Protein AF-A0A966EJP1-F1 (afdb_monomer_lite)

Sequence (106 aa):
MQDCPHCGAEVSKGRLACRECGSDLDTGWQDSTDIDYLSVDLGDDPVENTAVKKTFQKNIVILLILGFICIPILHRLGVRGWDLGNVILAVLLTSAVLTLKRSDED

Structure (mmCIF, N/CA/C/O backbone):
data_AF-A0A966EJP1-F1
#
_entry.id   AF-A0A966EJP1-F1
#
loop_
_atom_site.group_PDB
_atom_site.id
_atom_site.type_symbol
_atom_site.label_atom_id
_atom_site.label_alt_id
_atom_site.label_comp_id
_atom_site.label_asym_id
_atom_site.label_entity_id
_atom_site.label_seq_id
_atom_site.pdbx_PDB_ins_code
_atom_site.Cartn_x
_atom_site.Cartn_y
_atom_site.Cartn_z
_atom_site.occupancy
_atom_site.B_iso_or_equiv
_atom_site.auth_seq_id
_atom_site.auth_comp_id
_atom_site.auth_asym_id
_atom_site.auth_atom_id
_atom_site.pdbx_PDB_model_num
ATOM 1 N N . MET A 1 1 ? -29.920 3.111 26.134 1.00 79.12 1 MET A N 1
ATOM 2 C CA . MET A 1 1 ? -29.069 4.086 25.442 1.00 79.12 1 MET A C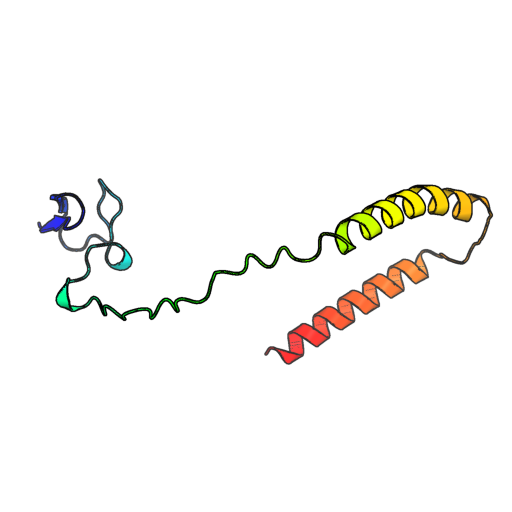A 1
ATOM 3 C C . MET A 1 1 ? -27.749 4.213 26.185 1.00 79.12 1 MET A C 1
ATOM 5 O O . MET A 1 1 ? -27.732 3.861 27.362 1.00 79.12 1 MET A O 1
ATOM 9 N N . GLN A 1 2 ? -26.685 4.628 25.508 1.00 87.81 2 GLN A N 1
ATOM 10 C CA . GLN A 1 2 ? -25.386 5.001 26.072 1.00 87.81 2 GLN A CA 1
ATOM 11 C C . GLN A 1 2 ? -24.845 6.201 25.289 1.00 87.81 2 GLN A C 1
ATOM 13 O O . GLN A 1 2 ? -25.171 6.330 24.110 1.00 87.81 2 GLN A O 1
ATOM 18 N N . ASP A 1 3 ? -24.008 7.028 25.899 1.00 93.62 3 ASP A N 1
ATOM 19 C CA . ASP A 1 3 ? -23.342 8.117 25.182 1.00 93.62 3 ASP A CA 1
ATOM 20 C C . ASP A 1 3 ? -22.042 7.609 24.554 1.00 93.62 3 ASP A C 1
ATOM 22 O O . ASP A 1 3 ? -21.356 6.748 25.109 1.00 93.62 3 ASP A O 1
ATOM 26 N N . CYS A 1 4 ? -21.708 8.108 23.366 1.00 92.81 4 CYS A N 1
ATOM 27 C CA . CYS A 1 4 ? -20.450 7.804 22.701 1.00 92.81 4 CYS A CA 1
ATOM 28 C C . CYS A 1 4 ? -19.294 8.432 23.498 1.00 92.81 4 CYS A C 1
ATOM 30 O O . CYS A 1 4 ? -19.238 9.660 23.575 1.00 92.81 4 CYS A O 1
ATOM 32 N N . PRO A 1 5 ? -18.332 7.656 24.023 1.00 90.25 5 PRO A N 1
ATOM 33 C CA . PRO A 1 5 ? -17.217 8.203 24.803 1.00 90.25 5 PRO A CA 1
ATOM 34 C C . PRO A 1 5 ? -16.300 9.131 23.990 1.00 90.25 5 PRO A C 1
ATOM 36 O O . PRO A 1 5 ? -15.641 9.993 24.560 1.00 90.25 5 PRO A O 1
ATOM 39 N N . HIS A 1 6 ? -16.293 9.008 22.658 1.00 91.88 6 HIS A N 1
ATOM 40 C CA . HIS A 1 6 ? -15.458 9.833 21.784 1.00 91.88 6 HIS A CA 1
ATOM 41 C C . HIS A 1 6 ? -16.076 11.202 21.441 1.00 91.88 6 HIS A C 1
ATOM 43 O O . HIS A 1 6 ? -15.352 12.180 21.273 1.00 91.88 6 HIS A O 1
ATOM 49 N N . CYS A 1 7 ? -17.399 11.303 21.257 1.00 94.19 7 CYS A N 1
ATOM 50 C CA . CYS A 1 7 ? -18.041 12.552 20.800 1.00 94.19 7 CYS A CA 1
ATOM 51 C C . CYS A 1 7 ? -19.255 13.004 21.622 1.00 94.19 7 CYS A C 1
ATOM 53 O O . CYS A 1 7 ? -19.807 14.065 21.349 1.00 94.19 7 CYS A O 1
ATOM 55 N N . GLY A 1 8 ? -19.699 12.207 22.593 1.00 93.81 8 GLY A N 1
ATOM 56 C CA . GLY A 1 8 ? -20.864 12.490 23.432 1.00 93.81 8 GLY A CA 1
ATOM 57 C C . GLY A 1 8 ? -22.223 12.276 22.760 1.00 93.81 8 GLY A C 1
ATOM 58 O O . GLY A 1 8 ? -23.245 12.508 23.394 1.00 93.81 8 GLY A O 1
ATOM 59 N N . ALA A 1 9 ? -22.271 11.841 21.495 1.00 95.06 9 ALA A N 1
ATOM 60 C CA . ALA A 1 9 ? -23.536 11.570 20.815 1.00 95.06 9 ALA A CA 1
ATOM 61 C C . ALA A 1 9 ? -24.265 10.359 21.413 1.00 95.06 9 ALA A C 1
ATOM 63 O O . ALA A 1 9 ? -23.637 9.384 21.823 1.00 95.06 9 ALA A O 1
ATOM 64 N N . GLU A 1 10 ? -25.593 10.383 21.380 1.00 95.56 10 GLU A N 1
ATOM 65 C CA . GLU A 1 10 ? -26.431 9.314 21.915 1.00 95.56 10 GLU A CA 1
ATOM 66 C C . GLU A 1 10 ? -26.397 8.062 21.007 1.00 95.56 10 GLU A C 1
ATOM 68 O O . GLU A 1 10 ? -26.622 8.122 19.794 1.00 95.56 10 GLU A O 1
ATOM 73 N N . VAL A 1 11 ? -26.110 6.894 21.588 1.00 94.06 11 VAL A N 1
ATOM 74 C CA . VAL A 1 11 ? -25.958 5.614 20.883 1.00 94.06 11 VAL A CA 1
ATOM 75 C C . VAL A 1 11 ? -26.859 4.535 21.495 1.00 94.06 11 VAL A C 1
ATOM 77 O O . VAL A 1 11 ? -26.908 4.296 22.704 1.00 94.06 11 VAL A O 1
ATOM 80 N N . SER A 1 12 ? -27.586 3.812 20.644 1.00 92.25 12 SER A N 1
ATOM 81 C CA . SER A 1 12 ? -28.389 2.664 21.072 1.00 92.25 12 SER A CA 1
ATOM 82 C C . SER A 1 12 ? -27.502 1.481 21.477 1.00 92.25 12 SER A C 1
ATOM 84 O O . SER A 1 12 ? -26.545 1.157 20.774 1.00 92.25 12 SER A O 1
ATOM 86 N N . LYS A 1 13 ? -27.866 0.780 22.561 1.00 86.81 13 LYS A N 1
ATOM 87 C CA . LYS A 1 13 ? -27.144 -0.420 23.024 1.00 86.81 13 LYS A CA 1
ATOM 88 C C . LYS A 1 13 ? -27.076 -1.471 21.904 1.00 86.81 13 LYS A C 1
ATOM 90 O O . LYS A 1 13 ? -28.078 -1.699 21.231 1.00 86.81 13 LYS A O 1
ATOM 95 N N . GLY A 1 14 ? -25.911 -2.093 21.714 1.00 86.19 14 GLY A N 1
ATOM 96 C CA . GLY A 1 14 ? -25.683 -3.123 20.687 1.00 86.19 14 GLY A CA 1
ATOM 97 C C . GLY A 1 14 ? -25.294 -2.599 19.297 1.00 86.19 14 GLY A C 1
ATOM 98 O O . GLY A 1 14 ? -25.204 -3.381 18.355 1.00 86.19 14 GLY A O 1
ATOM 99 N N . ARG A 1 15 ? -25.065 -1.291 19.134 1.00 90.50 15 ARG A N 1
ATOM 100 C CA . ARG A 1 15 ? -24.463 -0.748 17.907 1.00 90.50 15 ARG A CA 1
ATOM 101 C C . ARG A 1 15 ? -22.989 -1.127 17.813 1.00 90.50 15 ARG A C 1
ATOM 103 O O . ARG A 1 15 ? -22.321 -1.195 18.830 1.00 90.50 15 ARG A O 1
ATOM 110 N N . LEU A 1 16 ? -22.504 -1.322 16.586 1.00 92.94 16 LEU A N 1
ATOM 111 C CA . LEU A 1 16 ? -21.088 -1.602 16.319 1.00 92.94 16 LEU A CA 1
ATOM 112 C C . LEU A 1 16 ? -20.232 -0.326 16.290 1.00 92.94 16 LEU A C 1
ATOM 114 O O . LEU A 1 16 ? -19.060 -0.382 16.624 1.00 92.94 16 LEU A O 1
ATOM 118 N N . ALA A 1 17 ? -20.827 0.810 15.903 1.00 94.62 17 ALA A N 1
ATOM 119 C CA . ALA A 1 17 ? -20.146 2.100 15.806 1.00 94.62 17 ALA A CA 1
ATOM 120 C C . ALA A 1 17 ? -21.108 3.293 15.976 1.00 94.62 17 ALA A C 1
ATOM 122 O O . ALA A 1 17 ? -22.337 3.197 15.763 1.00 94.62 17 ALA A O 1
ATOM 123 N N . CYS A 1 18 ? -20.538 4.445 16.334 1.00 95.12 18 CYS A N 1
ATOM 124 C CA . CYS A 1 18 ? -21.220 5.729 16.438 1.00 95.12 18 CYS A CA 1
ATOM 125 C C . CYS A 1 18 ? -21.619 6.229 15.048 1.00 95.12 18 CYS A C 1
ATOM 127 O O . CYS A 1 18 ? -20.830 6.186 14.111 1.00 95.12 18 CYS A O 1
ATOM 129 N N . ARG A 1 19 ? -22.843 6.745 14.907 1.00 94.50 19 ARG A N 1
ATOM 130 C CA . ARG A 1 19 ? -23.315 7.297 13.626 1.00 94.50 19 ARG A CA 1
ATOM 131 C C . ARG A 1 19 ? -22.795 8.696 13.325 1.00 94.50 19 ARG A C 1
ATOM 133 O O . ARG A 1 19 ? -22.736 9.054 12.158 1.00 94.50 19 ARG A O 1
ATOM 140 N N . GLU A 1 20 ? -22.460 9.447 14.368 1.00 95.75 20 GLU A N 1
ATOM 141 C CA . GLU A 1 20 ? -22.045 10.842 14.242 1.00 95.75 20 GLU A CA 1
ATOM 142 C C . GLU A 1 20 ? -20.542 10.961 13.967 1.00 95.75 20 GLU A C 1
ATOM 144 O O . GLU A 1 20 ? -20.138 11.722 13.096 1.00 95.75 20 GLU A O 1
ATOM 149 N N . CYS A 1 21 ? -19.704 10.185 14.668 1.00 95.06 21 CYS A N 1
ATOM 150 C CA . CYS A 1 21 ? -18.243 10.271 14.527 1.00 95.06 21 CYS A CA 1
ATOM 151 C C . CYS A 1 21 ? -17.563 9.010 13.980 1.00 95.06 21 CYS A C 1
ATOM 153 O O . CYS A 1 21 ? -16.363 9.041 13.732 1.00 95.06 21 CYS A O 1
ATOM 155 N N . GLY A 1 22 ? -18.283 7.895 13.830 1.00 94.12 22 GLY A N 1
ATOM 156 C CA . GLY A 1 22 ? -17.708 6.631 13.359 1.00 94.12 22 GLY A CA 1
ATOM 157 C C . GLY A 1 22 ? -16.882 5.849 14.387 1.00 94.12 22 GLY A C 1
ATOM 158 O O . GLY A 1 22 ? -16.485 4.736 14.076 1.00 94.12 22 GLY A O 1
ATOM 159 N N . SER A 1 23 ? -16.658 6.377 15.597 1.00 94.19 23 SER A N 1
ATOM 160 C CA . SER A 1 23 ? -15.911 5.665 16.646 1.00 94.19 23 SER A CA 1
ATOM 161 C C . SER A 1 23 ? -16.615 4.370 17.071 1.00 94.19 23 SER A C 1
ATOM 163 O O . SER A 1 23 ? -17.848 4.323 17.158 1.00 94.19 23 SER A O 1
ATOM 165 N N . ASP A 1 24 ? -15.817 3.343 17.328 1.00 93.19 24 ASP A N 1
ATOM 166 C CA . ASP A 1 24 ? -16.187 1.967 17.654 1.00 93.19 24 ASP A CA 1
ATOM 167 C C . ASP A 1 24 ? -15.307 1.417 18.793 1.00 93.19 24 ASP A C 1
ATOM 169 O O . ASP A 1 24 ? -14.602 2.173 19.467 1.00 93.19 24 ASP A O 1
ATOM 173 N N . LEU A 1 25 ? -15.360 0.100 19.023 1.00 88.81 25 LEU A N 1
ATOM 174 C CA . LEU A 1 25 ? -14.554 -0.575 20.045 1.00 88.81 25 LEU A CA 1
ATOM 175 C C . LEU A 1 25 ? -13.058 -0.292 19.875 1.00 88.81 25 LEU A C 1
ATOM 177 O O . LEU A 1 25 ? -12.428 0.132 20.837 1.00 88.81 25 LEU A O 1
ATOM 181 N N . ASP A 1 26 ? -12.509 -0.415 18.670 1.00 86.81 26 ASP A N 1
ATOM 182 C CA . ASP A 1 26 ? -11.064 -0.309 18.437 1.00 86.81 26 ASP A CA 1
ATOM 183 C C . ASP A 1 26 ? -10.547 1.131 18.527 1.00 86.81 26 ASP A C 1
ATOM 185 O O . ASP A 1 26 ? -9.390 1.370 18.865 1.00 86.81 26 ASP A O 1
ATOM 189 N N . THR A 1 27 ? -11.408 2.103 18.234 1.00 85.75 27 THR A N 1
ATOM 190 C CA . THR A 1 27 ? -11.006 3.507 18.077 1.00 85.75 27 THR A CA 1
ATOM 191 C C . THR A 1 27 ? -11.401 4.413 19.236 1.00 85.75 27 THR A C 1
ATOM 193 O O . THR A 1 27 ? -10.920 5.544 19.300 1.00 85.75 27 THR A O 1
ATOM 196 N N . GLY A 1 28 ? -12.279 3.979 20.146 1.00 81.81 28 GLY A N 1
ATOM 197 C CA . GLY A 1 28 ? -12.630 4.831 21.286 1.00 81.81 28 GLY A CA 1
ATOM 198 C C . GLY A 1 28 ? -13.691 4.344 22.266 1.00 81.81 28 GLY A C 1
ATOM 199 O O . GLY A 1 28 ? -13.971 5.078 23.208 1.00 81.81 28 GLY A O 1
ATOM 200 N N . TRP A 1 29 ? -14.312 3.175 22.078 1.00 88.25 29 TRP A N 1
ATOM 201 C CA . TRP A 1 29 ? -15.311 2.629 23.015 1.00 88.25 29 TRP A CA 1
ATOM 202 C C . TRP A 1 29 ? -14.746 1.605 24.006 1.00 88.25 29 TRP A C 1
ATOM 204 O O . TRP A 1 29 ? -15.501 1.092 24.833 1.00 88.25 29 TRP A O 1
ATOM 214 N N . GLN A 1 30 ? -13.449 1.305 23.923 1.00 83.06 30 GLN A N 1
ATOM 215 C CA . GLN A 1 30 ? -12.733 0.533 24.938 1.00 83.06 30 GLN A CA 1
ATOM 216 C C . GLN A 1 30 ? -12.713 1.272 26.280 1.00 83.06 30 GLN A C 1
ATOM 218 O O . GLN A 1 30 ? -12.705 2.505 26.327 1.00 83.06 30 GLN A O 1
ATOM 223 N N . ASP A 1 31 ? -12.703 0.515 27.377 1.00 79.44 31 ASP A N 1
ATOM 224 C CA . ASP A 1 31 ? -12.477 1.102 28.690 1.00 79.44 31 ASP A CA 1
ATOM 225 C C . ASP A 1 31 ? -11.034 1.615 28.762 1.00 79.44 31 ASP A C 1
ATOM 227 O O . ASP A 1 31 ? -10.088 0.954 28.346 1.00 79.44 31 ASP A O 1
ATOM 231 N N . SER A 1 32 ? -10.865 2.799 29.340 1.00 72.25 32 SER A N 1
ATOM 232 C CA . SER A 1 32 ? -9.566 3.342 29.728 1.00 72.25 32 SER A CA 1
ATOM 233 C C . SER A 1 32 ? -8.711 2.379 30.561 1.00 72.25 32 SER A C 1
ATOM 235 O O . SER A 1 32 ? -7.487 2.490 30.528 1.00 72.25 32 SER A O 1
ATOM 237 N N . THR A 1 33 ? -9.333 1.448 31.295 1.00 75.81 33 THR A N 1
ATOM 238 C CA . THR A 1 33 ? -8.630 0.418 32.074 1.00 75.81 33 THR A CA 1
ATOM 239 C C . THR A 1 33 ? -8.048 -0.715 31.222 1.00 75.81 33 THR A C 1
ATOM 241 O O . THR A 1 33 ? -7.088 -1.348 31.659 1.00 75.81 33 THR A O 1
ATOM 244 N N . ASP A 1 34 ? -8.563 -0.923 30.006 1.00 73.81 34 ASP A N 1
ATOM 245 C CA . ASP A 1 34 ? -8.110 -1.955 29.063 1.00 73.81 34 ASP A CA 1
ATOM 246 C C . ASP A 1 34 ? -7.004 -1.451 28.114 1.00 73.81 34 ASP A C 1
ATOM 248 O O . ASP A 1 34 ? -6.439 -2.224 27.340 1.00 73.81 34 ASP A O 1
ATOM 252 N N . ILE A 1 35 ? -6.672 -0.155 28.158 1.00 75.00 35 ILE A N 1
ATOM 253 C CA . ILE A 1 35 ? -5.617 0.425 27.323 1.00 75.00 35 ILE A CA 1
ATOM 254 C C . ILE A 1 35 ? -4.256 0.109 27.950 1.00 75.00 35 ILE A C 1
ATOM 256 O O . ILE A 1 35 ? -3.839 0.738 28.926 1.00 75.00 35 ILE A O 1
ATOM 260 N N . ASP A 1 36 ? -3.544 -0.850 27.359 1.00 76.50 36 ASP A N 1
ATOM 261 C CA . ASP A 1 36 ? -2.152 -1.135 27.703 1.00 76.50 36 ASP A CA 1
ATOM 262 C C . ASP A 1 36 ? -1.245 -0.017 27.164 1.00 76.50 36 ASP A C 1
ATOM 264 O O . ASP A 1 36 ? -0.881 0.027 25.984 1.00 76.50 36 ASP A O 1
ATOM 268 N N . TYR A 1 37 ? -0.915 0.940 28.033 1.00 74.69 37 TYR A N 1
ATOM 269 C CA . TYR A 1 37 ? 0.055 1.988 27.736 1.00 74.69 37 TYR A CA 1
ATOM 270 C C . TYR A 1 37 ? 1.466 1.413 27.799 1.00 74.69 37 TYR A C 1
ATOM 272 O O . TYR A 1 37 ? 2.198 1.602 28.775 1.00 74.69 37 TYR A O 1
ATOM 280 N N . LEU A 1 38 ? 1.873 0.743 26.725 1.00 80.25 38 LEU A N 1
ATOM 281 C CA . LEU A 1 38 ? 3.263 0.367 26.563 1.00 80.25 38 LEU A CA 1
ATOM 282 C C . LEU A 1 38 ? 4.075 1.631 26.272 1.00 80.25 38 LEU A C 1
ATOM 284 O O . LEU A 1 38 ? 3.940 2.257 25.218 1.00 80.25 38 LEU A O 1
ATOM 288 N N . SER A 1 39 ? 4.925 2.020 27.219 1.00 77.62 39 SER A N 1
ATOM 289 C CA . SER A 1 39 ? 5.905 3.072 26.986 1.00 77.62 39 SER A CA 1
ATOM 290 C C . SER A 1 39 ? 6.841 2.619 25.871 1.00 77.62 39 SER A C 1
ATOM 292 O O . SER A 1 39 ? 7.621 1.682 26.048 1.00 77.62 39 SER A O 1
ATOM 294 N N . VAL A 1 40 ? 6.755 3.276 24.721 1.00 79.69 40 VAL A N 1
ATOM 295 C CA . VAL A 1 40 ? 7.752 3.120 23.668 1.00 79.69 40 VAL A CA 1
ATOM 296 C C . VAL A 1 40 ? 8.965 3.936 24.091 1.00 79.69 40 VAL A C 1
ATOM 298 O O . VAL A 1 40 ? 8.878 5.158 24.201 1.00 79.69 40 VAL A O 1
ATOM 301 N N . ASP A 1 41 ? 10.076 3.252 24.361 1.00 81.50 41 ASP A N 1
ATOM 302 C CA . ASP A 1 41 ? 11.371 3.898 24.554 1.00 81.50 41 ASP A CA 1
ATOM 303 C C . ASP A 1 41 ? 11.828 4.438 23.196 1.00 81.50 41 ASP A C 1
ATOM 305 O O . ASP A 1 41 ? 12.314 3.704 22.332 1.00 81.50 41 ASP A O 1
ATOM 309 N N . LEU A 1 42 ? 11.544 5.718 22.962 1.00 73.75 42 LEU A N 1
ATOM 310 C CA . LEU A 1 42 ? 12.079 6.450 21.828 1.00 73.75 42 LEU A CA 1
ATOM 311 C C . LEU A 1 42 ? 13.532 6.747 22.182 1.00 73.75 42 LEU A C 1
ATOM 313 O O . LEU A 1 42 ? 13.800 7.680 22.935 1.00 73.75 42 LEU A O 1
ATOM 317 N N . GLY A 1 43 ? 14.449 5.915 21.689 1.00 76.69 43 GLY A N 1
ATOM 318 C CA . GLY A 1 43 ? 15.874 6.171 21.834 1.00 76.69 43 GLY A CA 1
ATOM 319 C C . GLY A 1 43 ? 16.217 7.601 21.405 1.00 76.69 43 GLY A C 1
ATOM 320 O O . GLY A 1 43 ? 15.657 8.135 20.449 1.00 76.69 43 GLY A O 1
ATOM 321 N N . ASP A 1 44 ? 17.156 8.225 22.117 1.00 79.00 44 ASP A N 1
ATOM 322 C CA . ASP A 1 44 ? 17.728 9.532 21.756 1.00 79.00 44 ASP A CA 1
ATOM 323 C C . ASP A 1 44 ? 18.646 9.443 20.520 1.00 79.00 44 ASP A C 1
ATOM 325 O O . ASP A 1 44 ? 19.459 10.341 20.262 1.00 79.00 44 ASP A O 1
ATOM 329 N N . ASP A 1 45 ? 18.583 8.347 19.757 1.00 76.62 45 ASP A N 1
ATOM 330 C CA . ASP A 1 45 ? 19.350 8.236 18.538 1.00 76.62 45 ASP A CA 1
ATOM 331 C C . ASP A 1 45 ? 18.866 9.309 17.555 1.00 76.62 45 ASP A C 1
ATOM 333 O O . ASP A 1 45 ? 17.670 9.423 17.265 1.00 76.62 45 ASP A O 1
ATOM 337 N N . PRO A 1 46 ? 19.778 10.156 17.043 1.00 67.81 46 PRO A N 1
ATOM 338 C CA . PRO A 1 46 ? 19.414 11.058 15.974 1.00 67.81 46 PRO A CA 1
ATOM 339 C C . PRO A 1 46 ? 18.876 10.187 14.847 1.00 67.81 46 PRO A C 1
ATOM 341 O O . PRO A 1 46 ? 19.611 9.346 14.331 1.00 67.81 46 PRO A O 1
ATOM 344 N N . VAL A 1 47 ? 17.604 10.393 14.486 1.00 64.75 47 VAL A N 1
ATOM 345 C CA . VAL A 1 47 ? 16.979 9.775 13.317 1.00 64.75 47 VAL A CA 1
ATOM 346 C C . VAL A 1 47 ? 17.811 10.192 12.114 1.00 64.75 47 VAL A C 1
ATOM 348 O O . VAL A 1 47 ? 17.618 11.254 11.510 1.00 64.75 47 VAL A O 1
ATOM 351 N N . GLU A 1 48 ? 18.812 9.377 11.804 1.00 65.75 48 GLU A N 1
ATOM 352 C CA . GLU A 1 48 ? 19.631 9.536 10.633 1.00 65.75 48 GLU A CA 1
ATOM 353 C C . GLU A 1 48 ? 18.682 9.200 9.495 1.00 65.75 48 GLU A C 1
ATOM 355 O O . GLU A 1 48 ? 18.383 8.040 9.208 1.00 65.75 48 GLU A O 1
ATOM 360 N N . ASN A 1 49 ? 18.125 10.251 8.891 1.00 62.84 49 ASN A N 1
ATOM 361 C CA . ASN A 1 49 ? 17.481 10.167 7.599 1.00 62.84 49 ASN A CA 1
ATOM 362 C C . ASN A 1 49 ? 18.560 9.659 6.648 1.00 62.84 49 ASN A C 1
ATOM 364 O O . ASN A 1 49 ? 19.275 10.443 6.020 1.00 62.84 49 ASN A O 1
ATOM 368 N N . THR A 1 50 ? 18.727 8.340 6.593 1.00 55.16 50 THR A N 1
ATOM 369 C CA . THR A 1 50 ? 19.598 7.682 5.646 1.00 55.16 50 THR A CA 1
ATOM 370 C C . THR A 1 50 ? 18.931 7.920 4.309 1.00 55.16 50 THR A C 1
ATOM 372 O O . THR A 1 50 ? 18.039 7.203 3.866 1.00 55.16 50 THR A O 1
ATOM 375 N N . ALA A 1 51 ? 19.304 9.039 3.690 1.00 59.19 51 ALA A N 1
ATOM 376 C CA . ALA A 1 51 ? 18.970 9.353 2.326 1.00 59.19 51 ALA A CA 1
ATOM 377 C C . ALA A 1 51 ? 19.550 8.213 1.490 1.00 59.19 51 ALA A C 1
ATOM 379 O O . ALA A 1 51 ? 20.730 8.211 1.128 1.00 59.19 51 ALA A O 1
ATOM 380 N N . VAL A 1 52 ? 18.719 7.197 1.259 1.00 63.19 52 VAL A N 1
ATOM 381 C CA . VAL A 1 52 ? 19.047 6.014 0.479 1.00 63.19 52 VAL A CA 1
ATOM 382 C C . VA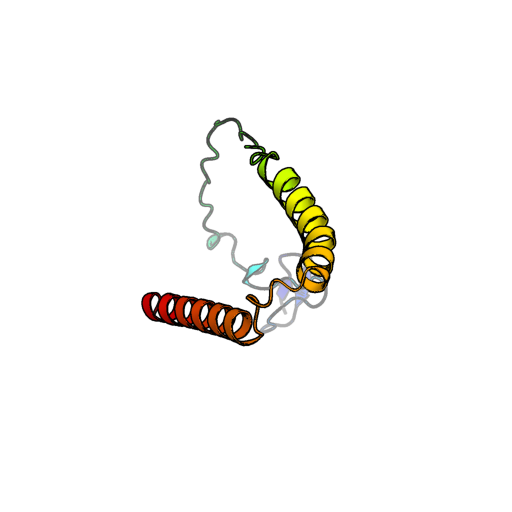L A 1 52 ? 19.627 6.510 -0.838 1.00 63.19 52 VAL A C 1
ATOM 384 O O . VAL A 1 52 ? 19.008 7.296 -1.560 1.00 63.19 52 VAL A O 1
ATOM 387 N N . LYS A 1 53 ? 20.883 6.120 -1.080 1.00 50.41 53 LYS A N 1
ATOM 388 C CA . LYS A 1 53 ? 21.782 6.666 -2.102 1.00 50.41 53 LYS A CA 1
ATOM 389 C C . LYS A 1 53 ? 21.059 6.946 -3.422 1.00 50.41 53 LYS A C 1
ATOM 391 O O . LYS A 1 53 ? 20.811 6.045 -4.224 1.00 50.41 53 LYS A O 1
ATOM 396 N N . LYS A 1 54 ? 20.874 8.232 -3.724 1.00 53.03 54 LYS A N 1
ATOM 397 C CA . LYS A 1 54 ? 20.337 8.770 -4.991 1.00 53.03 54 LYS A CA 1
ATOM 398 C C . LYS A 1 54 ? 21.254 8.545 -6.214 1.00 53.03 54 LYS A C 1
ATOM 400 O O . LYS A 1 54 ? 21.074 9.176 -7.253 1.00 53.03 54 LYS A O 1
ATOM 405 N N . THR A 1 55 ? 22.239 7.652 -6.103 1.00 50.38 55 THR A N 1
ATOM 406 C CA . THR A 1 55 ? 23.183 7.292 -7.171 1.00 50.38 55 THR A CA 1
ATOM 407 C C . THR A 1 55 ? 22.638 6.171 -8.061 1.00 50.38 55 THR A C 1
ATOM 409 O O . THR A 1 55 ? 22.899 6.169 -9.260 1.00 50.38 55 THR A O 1
ATOM 412 N N . PHE A 1 56 ? 21.816 5.258 -7.530 1.00 53.22 56 PHE A N 1
ATOM 413 C CA . PHE A 1 56 ? 21.290 4.132 -8.318 1.00 53.22 56 PHE A CA 1
ATOM 414 C C . PHE A 1 56 ? 20.172 4.555 -9.289 1.00 53.22 56 PHE A C 1
ATOM 416 O O . PHE A 1 56 ? 20.077 4.045 -10.403 1.00 53.22 56 PHE A O 1
ATOM 423 N N . GLN A 1 57 ? 19.378 5.563 -8.910 1.00 58.91 57 GLN A N 1
ATOM 424 C CA . GLN A 1 57 ? 18.256 6.055 -9.719 1.00 58.91 57 GLN A CA 1
ATOM 425 C C . GLN A 1 57 ? 18.698 6.732 -11.028 1.00 58.91 57 GLN A C 1
ATOM 427 O O . GLN A 1 57 ? 18.028 6.582 -12.047 1.00 58.91 57 GLN A O 1
ATOM 432 N N . LYS A 1 58 ? 19.841 7.435 -11.044 1.00 64.50 58 LYS A N 1
ATOM 433 C CA . LYS A 1 58 ? 20.344 8.086 -12.269 1.00 64.50 58 LYS A CA 1
ATOM 434 C C . LYS A 1 58 ? 20.866 7.086 -13.305 1.00 64.50 58 LYS A C 1
ATOM 436 O O . LYS A 1 58 ? 20.659 7.299 -14.497 1.00 64.50 58 LYS A O 1
ATOM 441 N N . ASN A 1 59 ? 21.477 5.984 -12.868 1.00 70.62 59 ASN A N 1
ATOM 442 C CA . ASN A 1 59 ? 22.036 4.987 -13.784 1.00 70.62 59 ASN A CA 1
ATOM 443 C C . ASN A 1 59 ? 20.936 4.203 -14.517 1.00 70.62 59 ASN A C 1
ATOM 445 O O . ASN A 1 59 ? 21.083 3.920 -15.702 1.00 70.62 59 ASN A O 1
ATOM 449 N N . ILE A 1 60 ? 19.807 3.925 -13.855 1.00 78.94 60 ILE A N 1
ATOM 450 C CA . ILE A 1 60 ? 18.668 3.225 -14.470 1.00 78.94 60 ILE A CA 1
ATOM 451 C C . ILE A 1 60 ? 18.065 4.044 -15.616 1.00 78.94 60 ILE A C 1
ATOM 453 O O . ILE A 1 60 ? 17.849 3.510 -16.699 1.00 78.94 60 ILE A O 1
ATOM 457 N N . VAL A 1 61 ? 17.833 5.345 -15.414 1.00 83.19 61 VAL A N 1
ATOM 458 C CA . VAL A 1 61 ? 17.214 6.203 -16.442 1.00 83.19 61 VAL A CA 1
ATOM 459 C C . VAL A 1 61 ? 18.096 6.301 -17.688 1.00 83.19 61 VAL A C 1
ATOM 461 O O . VAL A 1 61 ? 17.597 6.198 -18.807 1.00 83.19 61 VAL A O 1
ATOM 464 N N . ILE A 1 62 ? 19.414 6.428 -17.508 1.00 86.31 62 ILE A N 1
ATOM 465 C CA . ILE A 1 62 ? 20.368 6.467 -18.624 1.00 86.31 62 ILE A CA 1
ATOM 466 C C . ILE A 1 62 ? 20.375 5.132 -19.382 1.00 86.31 62 ILE A C 1
ATOM 468 O O . ILE A 1 62 ? 20.334 5.138 -20.611 1.00 86.31 62 ILE A O 1
ATOM 472 N N . LEU A 1 63 ? 20.360 3.993 -18.680 1.00 82.75 63 LEU A N 1
ATOM 473 C CA . LEU A 1 63 ? 20.296 2.669 -19.311 1.00 82.75 63 LEU A CA 1
ATOM 474 C C . LEU A 1 63 ? 18.992 2.451 -20.090 1.00 82.75 63 LEU A C 1
ATOM 476 O O . LEU A 1 63 ? 19.033 1.873 -21.173 1.00 82.75 63 LEU A O 1
ATOM 480 N N . LEU A 1 64 ? 17.854 2.945 -19.591 1.00 85.56 64 LEU A N 1
ATOM 481 C CA . LEU A 1 64 ? 16.567 2.854 -20.290 1.00 85.56 64 LEU A CA 1
ATOM 482 C C . LEU A 1 64 ? 16.548 3.691 -21.574 1.00 85.56 64 LEU A C 1
ATOM 484 O O . LEU A 1 64 ? 16.089 3.208 -22.607 1.00 85.56 64 LEU A O 1
ATOM 488 N N . ILE A 1 65 ? 17.082 4.915 -21.532 1.00 88.62 65 ILE A N 1
ATOM 489 C CA . ILE A 1 65 ? 17.163 5.797 -22.707 1.00 88.62 65 ILE A CA 1
ATOM 490 C C . ILE A 1 65 ? 18.128 5.215 -23.747 1.00 88.62 65 ILE A C 1
ATOM 492 O O . ILE A 1 65 ? 17.778 5.117 -24.924 1.00 88.62 65 ILE A O 1
ATOM 496 N N . LEU A 1 66 ? 19.319 4.778 -23.322 1.00 87.81 66 LEU A N 1
ATOM 497 C CA . LEU A 1 66 ? 20.290 4.134 -24.210 1.00 87.81 66 LEU A CA 1
ATOM 498 C C . LEU A 1 66 ? 19.740 2.830 -24.788 1.00 87.81 66 LEU A C 1
ATOM 500 O O . LEU A 1 66 ? 19.906 2.581 -25.975 1.00 87.81 66 LEU A O 1
ATOM 504 N N . GLY A 1 67 ? 19.033 2.030 -23.989 1.00 82.88 67 GLY A N 1
ATOM 505 C CA . GLY A 1 67 ? 18.330 0.838 -24.450 1.00 82.88 67 GLY A CA 1
ATOM 506 C C . GLY A 1 67 ? 17.299 1.174 -25.525 1.00 82.88 67 GLY A C 1
ATOM 507 O O . GLY A 1 67 ? 17.378 0.642 -26.626 1.00 82.88 67 GLY A O 1
ATOM 508 N N . PHE A 1 68 ? 16.384 2.109 -25.268 1.00 87.00 68 PHE A N 1
ATOM 509 C CA . PHE A 1 68 ? 15.331 2.487 -26.219 1.00 87.00 68 PHE A CA 1
ATOM 510 C C . PHE A 1 68 ? 15.876 2.969 -27.573 1.00 87.00 68 PHE A C 1
ATOM 512 O O . PHE A 1 68 ? 15.253 2.733 -28.605 1.00 87.00 68 PHE A O 1
ATOM 519 N N . ILE A 1 69 ? 17.054 3.598 -27.583 1.00 86.38 69 ILE A N 1
ATOM 520 C CA . ILE A 1 69 ? 17.719 4.072 -28.803 1.00 86.38 69 ILE A CA 1
ATOM 521 C C . ILE A 1 69 ? 18.543 2.955 -29.467 1.00 86.38 69 ILE A C 1
ATOM 523 O O . ILE A 1 69 ? 18.473 2.781 -30.682 1.00 86.38 69 ILE A O 1
ATOM 527 N N . CYS A 1 70 ? 19.294 2.158 -28.703 1.00 78.81 70 CYS A N 1
ATOM 528 C CA . CYS A 1 70 ? 20.156 1.102 -29.241 1.00 78.81 70 CYS A CA 1
ATOM 529 C C . CYS A 1 70 ? 19.376 -0.128 -29.719 1.00 78.81 70 CYS A C 1
ATOM 531 O O . CYS A 1 70 ? 19.766 -0.733 -30.710 1.00 78.81 70 CYS A O 1
ATOM 533 N N . ILE A 1 71 ? 18.267 -0.491 -29.074 1.00 79.25 71 ILE A N 1
ATOM 534 C CA . ILE A 1 71 ? 17.426 -1.643 -29.440 1.00 79.25 71 ILE A CA 1
ATOM 535 C C . ILE A 1 71 ? 16.955 -1.586 -30.909 1.00 79.25 71 ILE A C 1
ATOM 537 O O . ILE A 1 71 ? 17.195 -2.551 -31.637 1.00 79.25 71 ILE A O 1
ATOM 541 N N . PRO A 1 72 ? 16.346 -0.493 -31.414 1.00 73.88 72 PRO A N 1
ATOM 542 C CA . PRO A 1 72 ? 15.936 -0.414 -32.815 1.00 73.88 72 PRO A CA 1
ATOM 543 C C . PRO A 1 72 ? 17.133 -0.348 -33.772 1.00 73.88 72 PRO A C 1
ATOM 545 O O . PRO A 1 72 ? 17.044 -0.868 -34.883 1.00 73.88 72 PRO A O 1
ATOM 548 N N . ILE A 1 73 ? 18.261 0.236 -33.354 1.00 79.19 73 ILE A N 1
ATOM 549 C CA . ILE A 1 73 ? 19.498 0.279 -34.149 1.00 79.19 73 ILE A CA 1
ATOM 550 C C . ILE A 1 73 ? 20.084 -1.132 -34.300 1.00 79.19 73 ILE A C 1
ATOM 552 O O . ILE A 1 73 ? 20.415 -1.546 -35.408 1.00 79.19 73 ILE A O 1
ATOM 556 N N . LEU A 1 74 ? 20.129 -1.915 -33.223 1.00 73.62 74 LEU A N 1
ATOM 557 C CA . LEU A 1 74 ? 20.578 -3.310 -33.224 1.00 73.62 74 LEU A CA 1
ATOM 558 C C . LEU A 1 74 ? 19.630 -4.216 -34.024 1.00 73.62 74 LEU A C 1
ATOM 560 O O . LEU A 1 74 ? 20.089 -5.083 -34.767 1.00 73.62 74 LEU A O 1
ATOM 564 N N . HIS A 1 75 ? 18.320 -3.959 -33.954 1.00 67.69 75 HIS A N 1
ATOM 565 C CA . HIS A 1 75 ? 17.316 -4.641 -34.775 1.00 67.69 75 HIS A CA 1
ATOM 566 C C . HIS A 1 75 ? 17.488 -4.331 -36.275 1.00 67.69 75 HIS A C 1
ATOM 568 O O . HIS A 1 75 ? 17.322 -5.209 -37.120 1.00 67.69 75 HIS A O 1
ATOM 574 N N . ARG A 1 76 ? 17.866 -3.092 -36.627 1.00 74.31 76 ARG A N 1
ATOM 575 C CA . ARG A 1 76 ? 18.187 -2.677 -38.008 1.00 74.31 76 ARG A CA 1
ATOM 576 C C . ARG A 1 76 ? 19.515 -3.241 -38.509 1.00 74.31 76 ARG A C 1
ATOM 578 O O . ARG A 1 76 ? 19.629 -3.513 -39.699 1.00 74.31 76 ARG A O 1
ATOM 585 N N . LEU A 1 77 ? 20.483 -3.447 -37.617 1.00 68.38 77 LEU A N 1
ATOM 586 C CA . LEU A 1 77 ? 21.785 -4.051 -37.918 1.00 68.38 77 LEU A CA 1
ATOM 587 C C . LEU A 1 77 ? 21.723 -5.577 -38.095 1.00 68.38 77 LEU A C 1
ATOM 589 O O . LEU A 1 77 ? 22.756 -6.212 -38.283 1.00 68.38 77 LEU A O 1
ATOM 593 N N . GLY A 1 78 ? 20.527 -6.178 -38.068 1.00 62.16 78 GLY A N 1
ATOM 594 C CA . GLY A 1 78 ? 20.345 -7.588 -38.410 1.00 62.16 78 GLY A CA 1
ATOM 595 C C . GLY A 1 78 ? 21.022 -8.547 -37.433 1.00 62.16 78 GLY A C 1
ATOM 596 O O . GLY A 1 78 ? 21.262 -9.699 -37.793 1.00 62.16 78 GLY A O 1
ATOM 597 N N . VAL A 1 79 ? 21.305 -8.100 -36.200 1.00 59.84 79 VAL A N 1
ATOM 598 C CA . VAL A 1 79 ? 21.775 -8.959 -35.104 1.00 59.84 79 VAL A CA 1
ATOM 599 C C . VAL A 1 79 ? 20.586 -9.803 -34.640 1.00 59.84 79 VAL A C 1
ATOM 601 O O . VAL A 1 79 ? 19.911 -9.536 -33.650 1.00 59.84 79 VAL A O 1
ATOM 604 N N . ARG A 1 80 ? 20.280 -10.806 -35.457 1.00 58.34 80 ARG A N 1
ATOM 605 C CA . ARG A 1 80 ? 19.163 -11.745 -35.377 1.00 58.34 80 ARG A CA 1
ATOM 606 C C . ARG A 1 80 ? 19.433 -12.794 -34.288 1.00 58.34 80 ARG A C 1
ATOM 608 O O . ARG A 1 80 ? 19.531 -13.976 -34.573 1.00 58.34 80 ARG A O 1
ATOM 615 N N . GLY A 1 81 ? 19.681 -12.330 -33.062 1.00 55.84 81 GLY A N 1
ATOM 616 C CA . GLY A 1 81 ? 19.937 -13.163 -31.876 1.00 55.84 81 GLY A CA 1
ATOM 617 C C . GLY A 1 81 ? 18.938 -12.938 -30.735 1.00 55.84 81 GLY A C 1
ATOM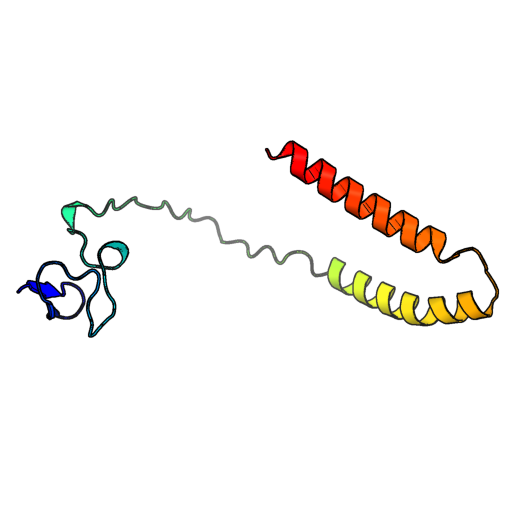 618 O O . GLY A 1 81 ? 18.899 -13.702 -29.771 1.00 55.84 81 GLY A O 1
ATOM 619 N N . TRP A 1 82 ? 18.091 -11.912 -30.844 1.00 56.59 82 TRP A N 1
ATOM 620 C CA . TRP A 1 82 ? 16.891 -11.760 -30.020 1.00 56.59 82 TRP A CA 1
ATOM 621 C C . TRP A 1 82 ? 15.683 -12.291 -30.778 1.00 56.59 82 TRP A C 1
ATOM 623 O O . TRP A 1 82 ? 14.740 -11.566 -31.088 1.00 56.59 82 TRP A O 1
ATOM 633 N N . ASP A 1 83 ? 15.730 -13.580 -31.104 1.00 63.38 83 ASP A N 1
ATOM 634 C CA . ASP A 1 83 ? 14.520 -14.291 -31.478 1.00 63.38 83 ASP A CA 1
ATOM 635 C C . ASP A 1 83 ? 13.532 -14.195 -30.313 1.00 63.38 83 ASP A C 1
ATOM 637 O O . ASP A 1 83 ? 13.905 -14.323 -29.144 1.00 63.38 83 ASP A O 1
ATOM 641 N N . LEU A 1 84 ? 12.260 -13.978 -30.639 1.00 61.91 84 LEU A N 1
ATOM 642 C CA . LEU A 1 84 ? 11.134 -13.884 -29.705 1.00 61.91 84 LEU A CA 1
ATOM 643 C C . LEU A 1 84 ? 11.146 -15.010 -28.643 1.00 61.91 84 LEU A C 1
ATOM 645 O O . LEU A 1 84 ? 10.695 -14.814 -27.516 1.00 61.91 84 LEU A O 1
ATOM 649 N N . GLY A 1 85 ? 11.736 -16.163 -28.981 1.00 70.75 85 GLY A N 1
ATOM 650 C CA . GLY A 1 85 ? 11.969 -17.292 -28.082 1.00 70.75 85 GLY A CA 1
ATOM 651 C C . GLY A 1 85 ? 12.853 -16.987 -26.867 1.00 70.75 85 GLY A C 1
ATOM 652 O O . GLY A 1 85 ? 12.548 -17.475 -25.785 1.00 70.75 85 GLY A O 1
ATOM 653 N N . ASN A 1 86 ? 13.882 -16.142 -26.984 1.00 70.31 86 ASN A N 1
ATOM 654 C CA . ASN A 1 86 ? 14.735 -15.776 -25.844 1.00 70.31 86 ASN A CA 1
ATOM 655 C C . ASN A 1 86 ? 13.999 -14.868 -24.848 1.00 70.31 86 ASN A C 1
ATOM 657 O O . ASN A 1 86 ? 14.192 -14.994 -23.640 1.00 70.31 86 ASN A O 1
ATOM 661 N N . VAL A 1 87 ? 13.110 -13.999 -25.341 1.00 78.06 87 VAL A N 1
ATOM 662 C CA . VAL A 1 87 ? 12.240 -13.177 -24.484 1.00 78.06 87 VAL A CA 1
ATOM 663 C C . VAL A 1 87 ? 11.220 -14.061 -23.767 1.00 78.06 87 VAL A C 1
ATOM 665 O O . VAL A 1 87 ? 11.056 -13.945 -22.556 1.00 78.06 87 VAL A O 1
ATOM 668 N N . ILE A 1 88 ? 10.588 -14.995 -24.486 1.00 80.69 88 ILE A N 1
ATOM 669 C CA . ILE A 1 88 ? 9.642 -15.956 -23.899 1.00 80.69 88 ILE A CA 1
ATOM 670 C C . IL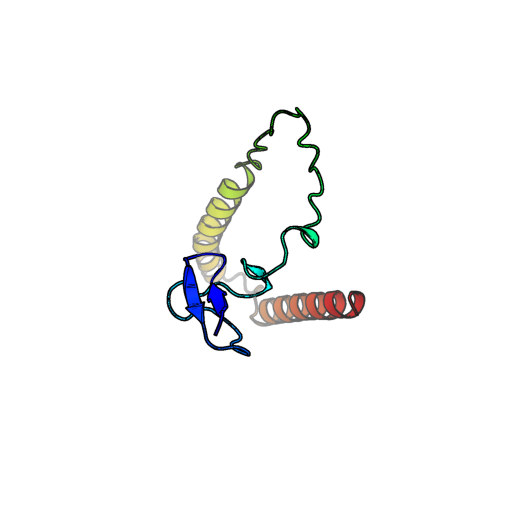E A 1 88 ? 10.341 -16.838 -22.853 1.00 80.69 88 ILE A C 1
ATOM 672 O O . ILE A 1 88 ? 9.812 -17.009 -21.758 1.00 80.69 88 ILE A O 1
ATOM 676 N N . LEU A 1 89 ? 11.547 -17.341 -23.134 1.00 83.56 89 LEU A N 1
ATOM 677 C CA . LEU A 1 89 ? 12.327 -18.144 -22.190 1.00 83.56 89 LEU A CA 1
ATOM 678 C C . LEU A 1 89 ? 12.689 -17.350 -20.927 1.00 83.56 89 LEU A C 1
ATOM 680 O O . LEU A 1 89 ? 12.537 -17.866 -19.824 1.00 83.56 89 LEU A O 1
ATOM 684 N N . ALA A 1 90 ? 13.110 -16.089 -21.061 1.00 84.44 90 ALA A N 1
ATOM 685 C CA . ALA A 1 90 ? 13.404 -15.231 -19.914 1.00 84.44 90 ALA A CA 1
ATOM 686 C C . ALA A 1 90 ? 12.156 -14.970 -19.046 1.00 84.44 90 ALA A C 1
ATOM 688 O O . ALA A 1 90 ? 12.231 -15.012 -17.816 1.00 84.44 90 ALA A O 1
ATOM 689 N N . VAL A 1 91 ? 10.989 -14.765 -19.666 1.00 87.44 91 VAL A N 1
ATOM 690 C CA . VAL A 1 91 ? 9.712 -14.603 -18.948 1.00 87.44 91 VAL A CA 1
ATOM 691 C C . VAL A 1 91 ? 9.307 -15.899 -18.236 1.00 87.44 91 VAL A C 1
ATOM 693 O O . VAL A 1 91 ? 8.921 -15.866 -17.070 1.00 87.44 91 VAL A O 1
ATOM 696 N N . LEU A 1 92 ? 9.460 -17.056 -18.883 1.00 87.12 92 LEU A N 1
ATOM 697 C CA . LEU A 1 92 ? 9.174 -18.347 -18.254 1.00 87.12 92 LEU A CA 1
ATOM 698 C C . LEU A 1 92 ? 10.107 -18.621 -17.070 1.00 87.12 92 LEU A C 1
ATOM 700 O O . LEU A 1 92 ? 9.628 -18.986 -15.999 1.00 87.12 92 LEU A O 1
ATOM 704 N N . LEU A 1 93 ? 11.411 -18.373 -17.209 1.00 87.75 93 LEU A N 1
ATOM 705 C CA . LEU A 1 93 ? 12.376 -18.565 -16.122 1.00 87.75 93 LEU A CA 1
ATOM 706 C C . LEU A 1 93 ? 12.101 -17.639 -14.936 1.00 87.75 93 LEU A C 1
ATOM 708 O O . LEU A 1 93 ? 12.134 -18.083 -13.793 1.00 87.75 93 LEU A O 1
ATOM 712 N N . THR A 1 94 ? 11.773 -16.372 -15.186 1.00 85.38 94 THR A N 1
ATOM 713 C CA . THR A 1 94 ? 11.414 -15.439 -14.106 1.00 85.38 94 THR A CA 1
ATOM 714 C C . THR A 1 94 ? 10.118 -15.850 -13.406 1.00 85.38 94 THR A C 1
ATOM 716 O O . THR A 1 94 ? 10.070 -15.844 -12.178 1.00 85.38 94 THR A O 1
ATOM 719 N N . SER A 1 95 ? 9.102 -16.306 -14.145 1.00 81.94 95 SER A N 1
ATOM 720 C CA . SER A 1 95 ? 7.872 -16.848 -13.549 1.00 81.94 95 SER A CA 1
ATOM 721 C C . SER A 1 95 ? 8.108 -18.133 -12.736 1.00 81.94 95 SER A C 1
ATOM 723 O O . SER A 1 95 ? 7.532 -18.301 -11.660 1.00 81.94 95 SER A O 1
ATOM 725 N N . ALA A 1 96 ? 9.007 -19.012 -13.191 1.00 88.50 96 ALA A N 1
ATOM 726 C CA . ALA A 1 96 ? 9.391 -20.231 -12.481 1.00 88.50 96 ALA A CA 1
ATOM 727 C C . ALA A 1 96 ? 10.141 -19.913 -11.176 1.00 88.50 96 ALA A C 1
ATOM 729 O O . ALA A 1 96 ? 9.864 -20.494 -10.132 1.00 88.50 96 ALA A O 1
ATOM 730 N N . VAL A 1 97 ? 11.044 -18.932 -11.198 1.00 85.75 97 VAL A N 1
ATOM 731 C CA . VAL A 1 97 ? 11.747 -18.480 -9.987 1.00 85.75 97 VAL A CA 1
ATOM 732 C C . VAL A 1 97 ? 10.769 -17.873 -8.976 1.00 85.75 97 VAL A C 1
ATOM 734 O O . VAL A 1 97 ? 10.874 -18.157 -7.786 1.00 85.7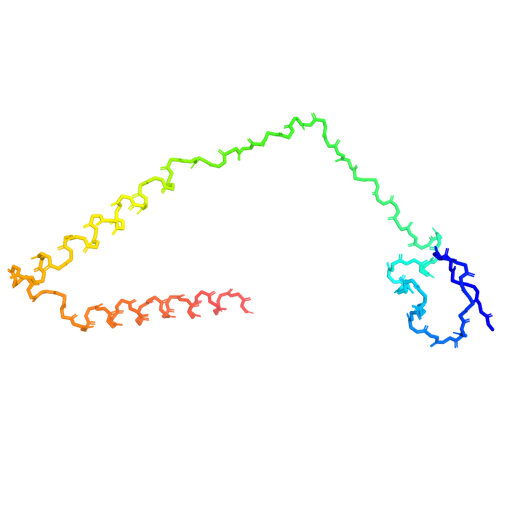5 97 VAL A O 1
ATOM 737 N N . LEU A 1 98 ? 9.783 -17.090 -9.429 1.00 83.19 98 LEU A N 1
ATOM 738 C CA . LEU A 1 98 ? 8.759 -16.510 -8.550 1.00 83.19 98 LEU A CA 1
ATOM 739 C C . LEU A 1 98 ? 7.834 -17.565 -7.927 1.00 83.19 98 LEU A C 1
ATOM 741 O O . LEU A 1 98 ? 7.417 -17.411 -6.782 1.00 83.19 98 LEU A O 1
ATOM 745 N N . THR A 1 99 ? 7.521 -18.639 -8.654 1.00 81.62 99 THR A N 1
ATOM 746 C CA . THR A 1 99 ? 6.698 -19.740 -8.126 1.00 81.62 99 THR A CA 1
ATOM 747 C C . THR A 1 99 ? 7.468 -20.615 -7.140 1.00 81.62 99 THR A C 1
ATOM 749 O O . THR A 1 99 ? 6.914 -20.960 -6.101 1.00 81.62 99 THR A O 1
ATOM 752 N N . LEU A 1 100 ? 8.753 -20.892 -7.388 1.00 81.75 100 LEU A N 1
ATOM 753 C CA . LEU A 1 100 ? 9.620 -21.573 -6.417 1.00 81.75 100 LEU A CA 1
ATOM 754 C C . LEU A 1 100 ? 9.791 -20.753 -5.135 1.00 81.75 100 LEU A C 1
ATOM 756 O O . LEU A 1 100 ? 9.654 -21.293 -4.045 1.00 81.75 100 LEU A O 1
ATOM 760 N N . LYS A 1 101 ? 10.012 -19.440 -5.264 1.00 77.44 101 LYS A N 1
ATOM 761 C CA . LYS A 1 101 ? 10.116 -18.518 -4.126 1.00 77.44 101 LYS A CA 1
ATOM 762 C C . LYS A 1 101 ? 8.857 -18.535 -3.254 1.00 77.44 101 LYS A C 1
ATOM 764 O O . LYS A 1 101 ? 8.973 -18.440 -2.042 1.00 77.44 101 LYS A O 1
ATOM 769 N N . ARG A 1 102 ? 7.675 -18.677 -3.865 1.00 74.94 102 ARG A N 1
ATOM 770 C CA . ARG A 1 102 ? 6.398 -18.766 -3.145 1.00 74.94 102 ARG A CA 1
ATOM 771 C C . ARG A 1 102 ? 6.222 -20.089 -2.396 1.00 74.94 102 ARG A C 1
ATOM 773 O O . ARG A 1 102 ? 5.603 -20.085 -1.348 1.00 74.94 102 ARG A O 1
ATOM 780 N N . SER A 1 103 ? 6.772 -21.187 -2.912 1.00 70.69 103 SER A N 1
ATOM 781 C CA . SER A 1 103 ? 6.686 -22.505 -2.268 1.00 70.69 103 SER A CA 1
ATOM 782 C C . SER A 1 103 ? 7.593 -22.664 -1.042 1.00 70.69 103 SER A C 1
ATOM 784 O O . SER A 1 103 ? 7.424 -23.636 -0.321 1.00 70.69 103 SER A O 1
ATOM 786 N N . ASP A 1 104 ? 8.573 -21.780 -0.843 1.00 63.72 104 ASP A N 1
ATOM 787 C CA . ASP A 1 104 ? 9.472 -21.787 0.328 1.00 63.72 104 ASP A CA 1
ATOM 788 C C . ASP A 1 104 ? 8.862 -21.021 1.527 1.00 63.72 104 ASP A C 1
ATOM 790 O O . ASP A 1 104 ? 9.387 -21.061 2.634 1.00 63.72 104 ASP A O 1
ATOM 794 N N . GLU A 1 105 ? 7.768 -20.283 1.300 1.00 61.81 105 GLU A N 1
ATOM 795 C CA . GLU A 1 105 ? 7.095 -19.443 2.304 1.00 61.81 105 GLU A CA 1
ATOM 796 C C . GLU A 1 105 ? 5.793 -20.063 2.859 1.00 61.81 105 GLU A C 1
ATOM 798 O O . GLU A 1 105 ? 5.1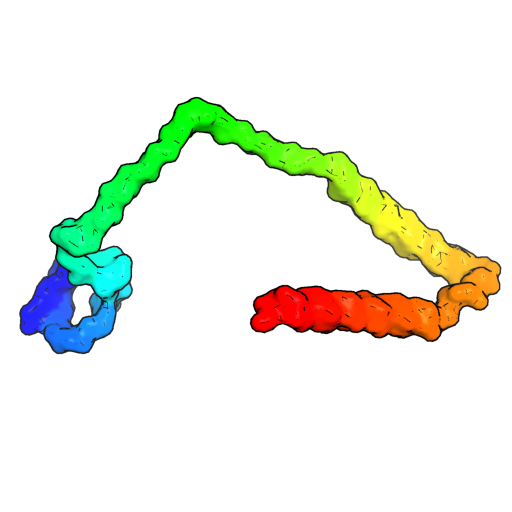97 -19.472 3.760 1.00 61.81 105 GLU A O 1
ATOM 803 N N . ASP A 1 106 ? 5.392 -21.244 2.366 1.00 50.41 106 ASP A N 1
ATOM 804 C CA . ASP A 1 106 ? 4.290 -22.082 2.883 1.00 50.41 106 ASP A CA 1
ATOM 805 C C . ASP A 1 106 ? 4.844 -23.306 3.645 1.00 50.41 106 ASP A C 1
ATOM 807 O O . ASP A 1 106 ? 4.267 -23.666 4.700 1.00 50.41 106 ASP A O 1
#

Radius of gyration: 29.38 Å; chains: 1; bounding box: 52×35×70 Å

Foldseek 3Di:
DDAQQVPRHDDDPPDQADPPPRDGCVRGPPDPVPDDPDDDPPDPPDPPPPPPDPPVVVVVVVCVVCCVVVVVVCVVVVVVPVDVVVVVVVVVVVVVVVVVVVVVVD

Secondary structure (DSSP, 8-state):
-EE-TTT--EE-TT-SB-TTT--BIIIIIS-TTS-------------------TTHHHHHHHHHHHHHHHHHHHHHTT-TT--HHHHHHHHHHHHHHHHHHHHT--

pLDDT: mean 78.3, std 12.31, range [50.38, 95.75]